Protein AF-A0A0D3CKV3-F1 (afdb_monomer_lite)

Sequence (104 aa):
MASSEISGCMMEDIRDVRLHKLETNLGSFQGTSAVKIPNVSAMEVNLVRPFVRRAFKASYKHYKPEANAYRDSRSSRLPREANNEPRRPLRAAALMNPRLGFIM

Radius of gyration: 27.97 Å; chains: 1; bounding box: 70×62×58 Å

Structure (mmCIF, N/CA/C/O backbone):
data_AF-A0A0D3CKV3-F1
#
_entry.id   AF-A0A0D3CKV3-F1
#
loop_
_atom_site.group_PDB
_atom_site.id
_atom_site.type_symbol
_atom_site.label_atom_id
_atom_site.label_alt_id
_atom_site.label_comp_id
_atom_site.label_asym_id
_atom_site.label_entity_id
_atom_site.label_seq_id
_atom_site.pdbx_PDB_ins_code
_atom_site.Cartn_x
_atom_site.Cartn_y
_atom_site.Cartn_z
_atom_site.occupancy
_atom_site.B_iso_or_equiv
_atom_site.auth_seq_id
_atom_site.auth_comp_id
_atom_site.auth_asym_id
_atom_site.auth_atom_id
_atom_site.pdbx_PDB_model_num
ATOM 1 N N . MET A 1 1 ? 20.036 -15.580 -21.455 1.00 63.09 1 MET A N 1
ATOM 2 C CA . MET A 1 1 ? 20.430 -14.843 -20.233 1.00 63.09 1 MET A CA 1
ATOM 3 C C . MET A 1 1 ? 19.921 -13.403 -20.253 1.00 63.09 1 MET A C 1
ATOM 5 O O . MET A 1 1 ? 19.186 -13.063 -19.345 1.00 63.09 1 MET A O 1
ATOM 9 N N . ALA A 1 2 ? 20.134 -12.610 -21.310 1.00 69.12 2 ALA A N 1
ATOM 10 C CA . ALA A 1 2 ? 19.624 -11.226 -21.366 1.00 69.12 2 ALA A CA 1
ATOM 11 C C . ALA A 1 2 ? 18.094 -11.075 -21.161 1.00 69.12 2 ALA A C 1
ATOM 13 O O . ALA A 1 2 ? 17.633 -10.164 -20.487 1.00 69.12 2 ALA A O 1
ATOM 14 N N . SER A 1 3 ? 17.279 -11.992 -21.695 1.00 71.38 3 SER A N 1
ATOM 15 C CA . SER A 1 3 ? 15.811 -11.880 -21.607 1.00 71.38 3 SER A CA 1
ATOM 16 C C . SER A 1 3 ? 15.253 -12.081 -20.184 1.00 71.38 3 SER A C 1
ATOM 18 O O . SER A 1 3 ? 14.259 -11.451 -19.825 1.00 71.38 3 SER A O 1
ATOM 20 N N . SER A 1 4 ? 15.910 -12.891 -19.341 1.00 74.88 4 SER A N 1
ATOM 21 C CA . SER A 1 4 ? 15.526 -13.055 -17.928 1.00 74.88 4 SER A CA 1
ATOM 22 C C . SE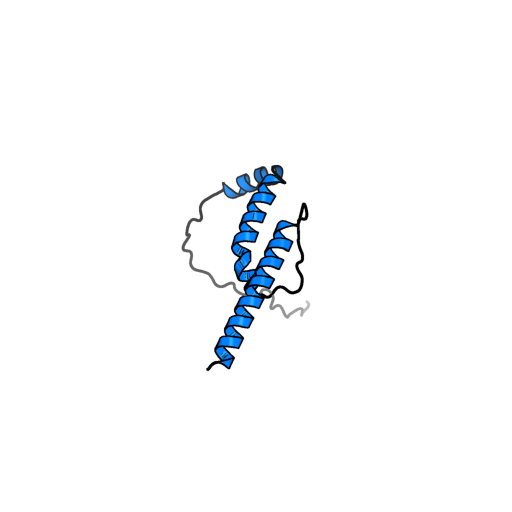R A 1 4 ? 15.935 -11.858 -17.071 1.00 74.88 4 SER A C 1
ATOM 24 O O . SER A 1 4 ? 15.214 -11.511 -16.145 1.00 74.88 4 SER A O 1
ATOM 26 N N . GLU A 1 5 ? 17.051 -11.204 -17.398 1.00 77.00 5 GLU A N 1
ATOM 27 C CA . GLU A 1 5 ? 17.511 -9.985 -16.716 1.00 77.00 5 GLU A CA 1
ATOM 28 C C . GLU A 1 5 ? 16.596 -8.796 -17.033 1.00 77.00 5 GLU A C 1
ATOM 30 O O . GLU A 1 5 ? 16.177 -8.078 -16.129 1.00 77.00 5 GLU A O 1
ATOM 35 N N . ILE A 1 6 ? 16.193 -8.654 -18.302 1.00 76.88 6 ILE A N 1
ATOM 36 C CA . ILE A 1 6 ? 15.210 -7.649 -18.736 1.00 76.88 6 ILE A CA 1
ATOM 37 C C . ILE A 1 6 ? 13.847 -7.901 -18.072 1.00 76.88 6 ILE A C 1
ATOM 39 O O . ILE A 1 6 ? 13.199 -6.963 -17.612 1.00 76.88 6 ILE A O 1
ATOM 43 N N . SER A 1 7 ? 13.425 -9.168 -17.976 1.00 81.12 7 SER A N 1
ATOM 44 C CA . SER A 1 7 ? 12.178 -9.536 -17.289 1.00 81.12 7 SER A CA 1
ATOM 45 C C . SER A 1 7 ? 12.239 -9.252 -15.785 1.00 81.12 7 SER A C 1
ATOM 47 O O . SER A 1 7 ? 11.229 -8.857 -15.211 1.00 81.12 7 SER A O 1
ATOM 49 N N . GLY A 1 8 ? 13.406 -9.427 -15.154 1.00 82.50 8 GLY A N 1
ATOM 50 C CA . GLY A 1 8 ? 13.645 -9.024 -13.767 1.00 82.50 8 GLY A CA 1
ATOM 51 C C . GLY A 1 8 ? 13.441 -7.522 -13.595 1.00 82.50 8 GLY A C 1
ATOM 52 O O . GLY A 1 8 ? 12.503 -7.117 -12.911 1.00 82.50 8 GLY A O 1
ATOM 53 N N . CYS A 1 9 ? 14.208 -6.720 -14.341 1.00 86.31 9 CYS A N 1
ATOM 54 C CA . CYS A 1 9 ? 14.159 -5.257 -14.273 1.00 86.31 9 CYS A CA 1
ATOM 55 C C . CYS A 1 9 ? 12.741 -4.704 -14.489 1.00 86.31 9 CYS A C 1
ATOM 57 O O . CYS A 1 9 ? 12.285 -3.841 -13.745 1.00 86.31 9 CYS A O 1
ATOM 59 N N . MET A 1 10 ? 11.989 -5.249 -15.450 1.00 91.69 10 MET A N 1
ATOM 60 C CA . MET A 1 10 ? 10.607 -4.823 -15.688 1.00 91.69 10 MET A CA 1
ATOM 61 C C . MET A 1 10 ? 9.684 -5.132 -14.497 1.00 91.69 10 MET A C 1
ATOM 63 O O . MET A 1 10 ? 8.760 -4.373 -14.201 1.00 91.69 10 MET A O 1
ATOM 67 N N . MET A 1 11 ? 9.919 -6.241 -13.794 1.00 91.69 11 MET A N 1
ATOM 68 C CA . MET A 1 11 ? 9.168 -6.591 -12.589 1.00 91.69 11 MET A CA 1
ATOM 69 C C . MET A 1 11 ? 9.560 -5.713 -11.399 1.00 91.69 11 MET A C 1
ATOM 71 O O . MET A 1 11 ? 8.689 -5.400 -10.590 1.00 91.69 11 MET A O 1
ATOM 75 N N . GLU A 1 12 ? 10.824 -5.300 -11.276 1.00 93.31 12 GLU A N 1
ATOM 76 C CA . GLU A 1 12 ? 11.241 -4.256 -10.329 1.00 93.31 12 GLU A CA 1
ATOM 77 C C . GLU A 1 12 ? 10.483 -2.943 -10.585 1.00 93.31 12 GLU A C 1
ATOM 79 O O . GLU A 1 12 ? 9.777 -2.470 -9.695 1.00 93.31 12 GLU A O 1
ATOM 84 N N . ASP A 1 13 ? 10.518 -2.428 -11.815 1.00 95.38 13 ASP A N 1
ATOM 85 C CA . ASP A 1 13 ? 9.885 -1.150 -12.165 1.00 95.38 13 ASP A CA 1
ATOM 86 C C . ASP A 1 13 ? 8.370 -1.159 -11.891 1.00 95.38 13 ASP A C 1
ATOM 88 O O . ASP A 1 13 ? 7.797 -0.211 -11.344 1.00 95.38 13 ASP A O 1
ATOM 92 N N . ILE A 1 14 ? 7.692 -2.265 -12.226 1.00 95.38 14 ILE A N 1
ATOM 93 C CA . ILE A 1 14 ? 6.261 -2.435 -11.940 1.00 95.38 14 ILE A CA 1
ATOM 94 C C . ILE A 1 14 ? 6.008 -2.465 -10.431 1.00 95.38 14 ILE A C 1
ATOM 96 O O . ILE A 1 14 ? 5.024 -1.877 -9.968 1.00 95.38 14 ILE A O 1
ATOM 100 N N . ARG A 1 15 ? 6.852 -3.158 -9.656 1.00 94.12 15 ARG A N 1
ATOM 101 C CA . ARG A 1 15 ? 6.711 -3.219 -8.194 1.00 94.12 15 ARG A CA 1
ATOM 102 C C . ARG A 1 15 ? 6.835 -1.832 -7.578 1.00 94.12 15 ARG A C 1
ATOM 104 O O . ARG A 1 15 ? 5.993 -1.488 -6.750 1.00 94.12 15 ARG A O 1
ATOM 111 N N . ASP A 1 16 ? 7.786 -1.029 -8.033 1.00 95.00 16 ASP A N 1
ATOM 112 C CA . ASP A 1 16 ? 8.020 0.315 -7.504 1.00 95.00 16 ASP A CA 1
ATOM 113 C C . ASP A 1 16 ? 6.847 1.253 -7.806 1.00 95.00 16 ASP A C 1
ATOM 115 O O . ASP A 1 16 ? 6.298 1.892 -6.903 1.00 95.00 16 ASP A O 1
ATOM 119 N N . VAL A 1 17 ? 6.362 1.258 -9.053 1.00 96.69 17 VAL A N 1
ATOM 120 C CA . VAL A 1 17 ? 5.187 2.058 -9.439 1.00 96.69 17 VAL A CA 1
ATOM 121 C C . VAL A 1 17 ? 3.947 1.649 -8.641 1.00 96.69 17 VAL A C 1
ATOM 123 O O . VAL A 1 17 ? 3.158 2.505 -8.225 1.00 96.69 17 VAL A O 1
ATOM 126 N N . ARG A 1 18 ? 3.729 0.345 -8.430 1.00 96.25 18 ARG A N 1
ATOM 127 C CA . ARG A 1 18 ? 2.553 -0.139 -7.693 1.00 96.25 18 ARG A CA 1
ATOM 128 C C . ARG A 1 18 ? 2.654 0.147 -6.199 1.00 96.25 18 ARG A C 1
ATOM 130 O O . ARG A 1 18 ? 1.643 0.542 -5.615 1.00 96.25 18 ARG A O 1
ATOM 137 N N . LEU A 1 19 ? 3.842 0.027 -5.605 1.00 94.56 19 LEU A N 1
ATOM 138 C CA . LEU A 1 19 ? 4.067 0.391 -4.208 1.00 94.56 19 LEU A CA 1
ATOM 139 C C . LEU A 1 19 ? 3.805 1.884 -3.990 1.00 94.56 19 LEU A C 1
ATOM 141 O O . LEU A 1 19 ? 3.023 2.236 -3.110 1.00 94.56 19 LEU A O 1
ATOM 145 N N . HIS A 1 20 ? 4.329 2.748 -4.859 1.00 95.19 20 HIS A N 1
ATOM 146 C CA . HIS A 1 20 ? 4.103 4.191 -4.779 1.00 95.19 20 HIS A CA 1
ATOM 147 C C . HIS A 1 20 ? 2.614 4.576 -4.881 1.00 95.19 20 HIS A C 1
ATOM 149 O O . HIS A 1 20 ? 2.097 5.391 -4.107 1.00 95.19 20 HIS A O 1
ATOM 155 N N . LYS A 1 21 ? 1.873 3.956 -5.811 1.00 95.12 21 LYS A N 1
ATOM 156 C CA . LYS A 1 21 ? 0.417 4.153 -5.920 1.00 95.12 21 LYS A CA 1
ATOM 157 C C . LYS A 1 21 ? -0.303 3.702 -4.656 1.00 95.12 21 LYS A C 1
ATOM 159 O O . LYS A 1 21 ? -1.237 4.370 -4.210 1.00 95.12 21 LYS A O 1
ATOM 164 N N . LEU A 1 22 ? 0.104 2.575 -4.085 1.00 93.81 22 LEU A N 1
ATOM 165 C CA . LEU A 1 22 ? -0.492 2.042 -2.871 1.00 93.81 22 LEU A CA 1
ATOM 166 C C . LEU A 1 22 ? -0.232 2.962 -1.668 1.00 93.81 22 LEU A C 1
ATOM 168 O O . LEU A 1 22 ? -1.163 3.237 -0.914 1.00 93.81 22 LEU A O 1
ATOM 172 N N . GLU A 1 23 ? 0.980 3.500 -1.533 1.00 91.12 23 GLU A N 1
ATOM 173 C CA . GLU A 1 23 ? 1.325 4.500 -0.516 1.00 91.12 23 GLU A CA 1
ATOM 174 C C . GLU A 1 23 ? 0.492 5.772 -0.664 1.00 91.12 23 GLU A C 1
ATOM 176 O O . GLU A 1 23 ? -0.054 6.261 0.321 1.00 91.12 23 GLU A O 1
ATOM 181 N N . THR A 1 24 ? 0.308 6.265 -1.890 1.00 91.31 24 THR A N 1
ATOM 182 C CA . THR A 1 24 ? -0.502 7.463 -2.156 1.00 91.31 24 THR A CA 1
ATOM 183 C C . THR A 1 24 ? -1.971 7.239 -1.780 1.00 91.31 24 THR A C 1
ATOM 185 O O . THR A 1 24 ? -2.580 8.069 -1.103 1.00 91.31 24 THR A O 1
ATOM 188 N N . ASN A 1 25 ? -2.544 6.087 -2.149 1.00 89.56 25 ASN A N 1
ATOM 189 C CA . ASN A 1 25 ? -3.912 5.727 -1.763 1.00 89.56 25 ASN A CA 1
ATOM 190 C C . ASN A 1 25 ? -4.052 5.626 -0.235 1.00 89.56 25 ASN A C 1
ATOM 192 O O . ASN A 1 25 ? -5.018 6.142 0.326 1.00 89.56 25 ASN A O 1
ATOM 196 N N . LEU A 1 26 ? -3.071 5.020 0.444 1.00 88.44 26 LEU A N 1
ATOM 197 C CA . LEU A 1 26 ? -3.037 4.944 1.905 1.00 88.44 26 LEU A CA 1
ATOM 198 C C . LEU A 1 26 ? -2.796 6.306 2.581 1.00 88.44 26 LEU A C 1
ATOM 200 O O . LEU A 1 26 ? -3.297 6.534 3.672 1.00 88.44 26 LEU A O 1
ATOM 204 N N . GLY A 1 27 ? -2.058 7.227 1.970 1.00 83.62 27 GLY A N 1
ATOM 205 C CA . GLY A 1 27 ? -1.845 8.569 2.520 1.00 83.62 27 GLY A CA 1
ATOM 206 C C . GLY A 1 27 ? -3.064 9.483 2.374 1.00 83.62 27 GLY A C 1
ATOM 207 O O . GLY A 1 27 ? -3.257 10.393 3.174 1.00 83.62 27 GLY A O 1
ATOM 208 N N . SER A 1 28 ? -3.895 9.238 1.358 1.00 82.06 28 SER A N 1
ATOM 209 C CA . SER A 1 28 ? -5.022 10.109 1.005 1.00 82.06 28 SER A CA 1
ATOM 210 C C . SER A 1 28 ? -6.335 9.816 1.741 1.00 82.06 28 SER A C 1
ATOM 212 O O . SER A 1 28 ? -7.234 10.658 1.720 1.00 82.06 28 SER A O 1
ATOM 214 N N . PHE A 1 29 ? -6.495 8.653 2.390 1.00 78.56 29 PHE A N 1
ATOM 215 C CA . PHE A 1 29 ? -7.763 8.351 3.060 1.00 78.56 29 PHE A CA 1
ATOM 216 C C . PHE A 1 29 ? -7.903 9.163 4.358 1.00 78.56 29 PHE A C 1
ATOM 218 O O . PHE A 1 29 ? -7.032 9.157 5.225 1.00 78.56 29 PHE A O 1
ATOM 225 N N . GLN A 1 30 ? -9.040 9.836 4.526 1.00 70.62 30 GLN A N 1
ATOM 226 C CA . GLN A 1 30 ? -9.391 10.550 5.754 1.00 70.62 30 GLN A CA 1
ATOM 227 C C . GLN A 1 30 ? -10.669 9.967 6.366 1.00 70.62 30 GLN A C 1
ATOM 229 O O . GLN A 1 30 ? -11.622 9.650 5.659 1.00 70.62 30 GLN A O 1
ATOM 234 N N . GLY A 1 31 ? -10.688 9.828 7.696 1.00 64.19 31 GLY A N 1
ATOM 235 C CA . GLY A 1 31 ? -11.911 9.701 8.505 1.00 64.19 31 GLY A CA 1
ATOM 236 C C . GLY A 1 31 ? -12.754 8.426 8.358 1.00 64.19 31 GLY A C 1
ATOM 237 O O . GLY A 1 31 ? -13.749 8.285 9.064 1.00 64.19 31 GLY A O 1
ATOM 238 N N . THR A 1 32 ? -12.391 7.482 7.489 1.00 68.38 32 THR A N 1
ATOM 239 C CA . THR A 1 32 ? -13.178 6.260 7.264 1.00 68.38 32 THR A CA 1
ATOM 240 C C . THR A 1 32 ? -12.653 5.083 8.088 1.00 68.38 32 THR A C 1
ATOM 242 O O . THR A 1 32 ? -11.452 4.846 8.196 1.00 68.38 32 THR A O 1
ATOM 245 N N . SER A 1 33 ? -13.568 4.305 8.679 1.00 70.56 33 SER A N 1
ATOM 246 C CA . SER A 1 33 ? -13.222 3.099 9.454 1.00 70.56 33 SER A CA 1
ATOM 247 C C . SER A 1 33 ? -12.733 1.936 8.577 1.00 70.56 33 SER A C 1
ATOM 249 O O . SER A 1 33 ? -12.245 0.938 9.110 1.00 70.56 33 SER A O 1
ATOM 251 N N . ALA A 1 34 ? -12.912 2.025 7.259 1.00 81.19 34 ALA A N 1
ATOM 252 C CA . ALA A 1 34 ? -12.554 0.988 6.305 1.00 81.19 34 ALA A CA 1
ATOM 253 C C . ALA A 1 34 ? -12.193 1.610 4.951 1.00 81.19 34 ALA A C 1
ATOM 255 O O . ALA A 1 34 ? -12.878 2.514 4.479 1.00 81.19 34 ALA A O 1
ATOM 256 N N . VAL A 1 35 ? -11.147 1.075 4.319 1.00 81.88 35 VAL A N 1
ATOM 257 C CA . VAL A 1 35 ? -10.649 1.506 3.007 1.00 81.88 35 VAL A CA 1
ATOM 258 C C . VAL A 1 35 ? -10.570 0.285 2.099 1.00 81.88 35 VAL A C 1
ATOM 260 O O . VAL A 1 35 ? -9.988 -0.736 2.472 1.00 81.88 35 VAL A O 1
ATOM 263 N N . LYS A 1 36 ? -11.158 0.383 0.904 1.00 88.69 36 LYS A N 1
ATOM 264 C CA . LYS A 1 36 ? -11.075 -0.649 -0.133 1.00 88.69 36 LYS A CA 1
ATOM 265 C C . LYS A 1 36 ? -10.137 -0.165 -1.232 1.00 88.69 36 LYS A C 1
ATOM 267 O O . LYS A 1 36 ? -10.458 0.794 -1.923 1.00 88.69 36 LYS A O 1
ATOM 272 N N . ILE A 1 37 ? -9.018 -0.860 -1.414 1.00 89.56 37 ILE A N 1
ATOM 273 C CA . ILE A 1 37 ? -8.081 -0.609 -2.514 1.00 89.56 37 ILE A CA 1
ATOM 274 C C . ILE A 1 37 ? -8.213 -1.777 -3.503 1.00 89.56 37 ILE A C 1
ATOM 276 O O . ILE A 1 37 ? -7.901 -2.912 -3.134 1.00 89.56 37 ILE A O 1
ATOM 280 N N . PRO A 1 38 ? -8.743 -1.558 -4.720 1.00 91.69 38 PRO A N 1
ATOM 281 C CA . PRO A 1 38 ? -8.862 -2.616 -5.718 1.00 91.69 38 PRO A CA 1
ATOM 282 C C . PRO A 1 38 ? -7.489 -2.981 -6.305 1.00 91.69 38 PRO A C 1
ATOM 284 O O . PRO A 1 38 ? -6.561 -2.177 -6.283 1.00 91.69 38 PRO A O 1
ATOM 287 N N . ASN A 1 39 ? -7.376 -4.178 -6.888 1.00 93.88 39 ASN A N 1
ATOM 288 C CA . ASN A 1 39 ? -6.223 -4.599 -7.704 1.00 93.88 39 ASN A CA 1
ATOM 289 C C . ASN A 1 39 ? -4.865 -4.609 -6.973 1.00 93.88 39 ASN A C 1
ATOM 291 O O . ASN A 1 39 ? -3.812 -4.365 -7.572 1.00 93.88 39 ASN A O 1
ATOM 295 N N . VAL A 1 40 ? -4.886 -4.923 -5.677 1.00 94.25 40 VAL A N 1
ATOM 296 C CA . VAL A 1 40 ? -3.683 -5.150 -4.870 1.00 94.25 40 VAL A CA 1
ATOM 297 C C . VAL A 1 40 ? -3.436 -6.649 -4.752 1.00 94.25 40 VAL A C 1
ATOM 299 O O . VAL A 1 40 ? -4.341 -7.423 -4.440 1.00 94.25 40 VAL A O 1
ATOM 302 N N . SER A 1 41 ? -2.201 -7.065 -4.999 1.00 94.94 41 SER A N 1
ATOM 303 C CA . SER A 1 41 ? -1.782 -8.455 -4.863 1.00 94.94 41 SER A CA 1
ATOM 304 C C . SER A 1 41 ? -1.578 -8.824 -3.394 1.00 94.94 41 SER A C 1
ATOM 306 O O . SER A 1 41 ? -1.248 -7.983 -2.556 1.00 94.94 41 SER A O 1
ATOM 308 N N . ALA A 1 42 ? -1.699 -10.114 -3.077 1.00 95.44 42 ALA A N 1
ATOM 309 C CA . ALA A 1 42 ? -1.432 -10.607 -1.726 1.00 95.44 42 ALA A CA 1
ATOM 310 C C . ALA A 1 42 ? -0.000 -10.287 -1.251 1.00 95.44 42 ALA A C 1
ATOM 312 O O . ALA A 1 42 ? 0.212 -10.029 -0.068 1.00 95.44 42 ALA A O 1
ATOM 313 N N . MET A 1 43 ? 0.970 -10.254 -2.170 1.00 95.12 43 MET A N 1
ATOM 314 C CA . MET A 1 43 ? 2.359 -9.904 -1.872 1.00 95.12 43 MET A CA 1
ATOM 315 C C . MET A 1 43 ? 2.487 -8.454 -1.395 1.00 95.12 43 MET A C 1
ATOM 317 O O . MET A 1 43 ? 3.081 -8.207 -0.350 1.00 95.12 43 MET A O 1
ATOM 321 N N . GLU A 1 44 ? 1.875 -7.506 -2.104 1.00 93.56 44 GLU A N 1
ATOM 322 C CA . GLU A 1 44 ? 1.899 -6.091 -1.712 1.00 93.56 44 GLU A CA 1
ATOM 323 C C . GLU A 1 44 ? 1.173 -5.865 -0.390 1.00 93.56 44 GLU A C 1
ATOM 325 O O . GLU A 1 44 ? 1.686 -5.162 0.478 1.00 93.56 44 GLU A O 1
ATOM 330 N N . VAL A 1 45 ? 0.023 -6.525 -0.191 1.00 94.00 45 VAL A N 1
ATOM 331 C CA . VAL A 1 45 ? -0.677 -6.497 1.100 1.00 94.00 45 VAL A CA 1
ATOM 332 C C . VAL A 1 45 ? 0.252 -6.979 2.208 1.00 94.00 45 VAL A C 1
ATOM 334 O O . VAL A 1 45 ? 0.340 -6.331 3.247 1.00 94.00 45 VAL A O 1
ATOM 337 N N . ASN A 1 46 ? 0.962 -8.089 2.006 1.00 94.88 46 ASN A N 1
ATOM 338 C CA . ASN A 1 46 ? 1.855 -8.645 3.018 1.00 94.88 46 ASN A CA 1
ATOM 339 C C . ASN A 1 46 ? 3.028 -7.715 3.353 1.00 94.88 46 ASN A C 1
ATOM 341 O O . ASN A 1 46 ? 3.401 -7.642 4.524 1.00 94.88 46 ASN A O 1
ATOM 345 N N . LEU A 1 47 ? 3.547 -6.968 2.374 1.00 92.25 47 LEU A N 1
ATOM 346 C CA . LEU A 1 47 ? 4.591 -5.965 2.598 1.00 92.25 47 LEU A CA 1
ATOM 347 C C . LEU A 1 47 ? 4.098 -4.823 3.499 1.00 92.25 47 LEU A C 1
ATOM 349 O O . LEU A 1 47 ? 4.769 -4.464 4.464 1.00 92.25 47 LEU A O 1
ATOM 353 N N . VAL A 1 48 ? 2.902 -4.281 3.245 1.00 92.75 48 VAL A N 1
ATOM 354 C CA . VAL A 1 48 ? 2.430 -3.072 3.952 1.00 92.75 48 VAL A CA 1
ATOM 355 C C . VAL A 1 48 ? 1.619 -3.347 5.218 1.00 92.75 48 VAL A C 1
ATOM 357 O O . VAL A 1 48 ? 1.554 -2.510 6.123 1.00 92.75 48 VAL A O 1
ATOM 360 N N . ARG A 1 49 ? 1.004 -4.530 5.335 1.00 93.19 49 ARG A N 1
ATOM 361 C CA . ARG A 1 49 ? 0.111 -4.907 6.443 1.00 93.19 49 ARG A CA 1
ATOM 362 C C . ARG A 1 49 ? 0.677 -4.657 7.845 1.00 93.19 49 ARG A C 1
ATOM 364 O O . ARG A 1 49 ? -0.083 -4.139 8.672 1.00 93.19 49 ARG A O 1
ATOM 371 N N . PRO A 1 50 ? 1.935 -5.011 8.186 1.00 93.44 50 PRO A N 1
ATOM 372 C CA . PRO A 1 50 ? 2.445 -4.764 9.535 1.00 93.44 50 PRO A CA 1
ATOM 373 C C . PRO A 1 50 ? 2.487 -3.271 9.888 1.00 93.44 50 PRO A C 1
ATOM 375 O O . PRO A 1 50 ? 2.212 -2.925 11.039 1.00 93.44 50 PRO A O 1
ATOM 378 N N . PHE A 1 51 ? 2.760 -2.399 8.916 1.00 91.44 51 PHE A N 1
ATOM 379 C CA . PHE A 1 51 ? 2.838 -0.948 9.098 1.00 91.44 51 PHE A CA 1
ATOM 380 C C . PHE A 1 51 ? 1.447 -0.328 9.209 1.00 91.44 51 PHE A C 1
ATOM 382 O O . PHE A 1 51 ? 1.125 0.323 10.205 1.00 91.44 51 PHE A O 1
ATOM 389 N N . VAL A 1 52 ? 0.580 -0.642 8.246 1.00 89.75 52 VAL A N 1
ATOM 390 C CA . VAL A 1 52 ? -0.796 -0.138 8.177 1.00 89.75 52 VAL A CA 1
ATOM 391 C C . VAL A 1 52 ? -1.584 -0.521 9.433 1.00 89.75 52 VAL A C 1
ATOM 393 O O . VAL A 1 52 ? -2.241 0.319 10.046 1.00 89.75 52 VAL A O 1
ATOM 396 N N . ARG A 1 53 ? -1.443 -1.764 9.915 1.00 89.44 53 ARG A N 1
ATOM 397 C CA . ARG A 1 53 ? -2.094 -2.217 11.156 1.00 89.44 53 ARG A CA 1
ATOM 398 C C . ARG A 1 53 ? -1.650 -1.417 12.385 1.00 89.44 53 ARG A C 1
ATOM 400 O O . ARG A 1 53 ? -2.467 -1.163 13.268 1.00 89.44 53 ARG A O 1
ATOM 407 N N . ARG A 1 54 ? -0.367 -1.048 12.477 1.00 89.06 54 ARG A N 1
ATOM 408 C CA . ARG A 1 54 ? 0.163 -0.251 13.598 1.00 89.06 54 ARG A CA 1
ATOM 409 C C . ARG A 1 54 ? -0.357 1.186 13.541 1.00 89.06 54 ARG A C 1
ATOM 411 O O . ARG A 1 54 ? -0.841 1.674 14.560 1.00 89.06 54 ARG A O 1
ATOM 418 N N . ALA A 1 55 ? -0.343 1.809 12.362 1.00 86.88 55 ALA A N 1
ATOM 419 C CA . ALA A 1 55 ? -0.859 3.162 12.152 1.00 86.88 55 ALA A CA 1
ATOM 420 C C . ALA A 1 55 ? -2.365 3.264 12.459 1.00 86.88 55 ALA A C 1
ATOM 422 O O . ALA A 1 55 ? -2.794 4.160 13.189 1.00 86.88 55 ALA A O 1
ATOM 423 N N . PHE A 1 56 ? -3.168 2.298 12.000 1.00 83.75 56 PHE A N 1
ATOM 424 C CA . PHE A 1 56 ? -4.599 2.249 12.315 1.00 83.75 56 PHE A CA 1
ATOM 425 C C . PHE A 1 56 ? -4.884 2.003 13.797 1.00 83.75 56 PHE A C 1
ATOM 427 O O . PHE A 1 56 ? -5.785 2.612 14.366 1.00 83.75 56 PHE A O 1
ATOM 434 N N . LYS A 1 57 ? -4.103 1.140 14.458 1.00 84.75 57 LYS A N 1
ATOM 435 C CA . LYS A 1 57 ? -4.253 0.909 15.901 1.00 84.75 57 LYS A CA 1
ATOM 436 C C . LYS A 1 57 ? -3.992 2.188 16.706 1.00 84.75 57 LYS A C 1
ATOM 438 O O . LYS A 1 57 ? -4.722 2.454 17.658 1.00 84.75 57 LYS A O 1
ATOM 443 N N . ALA A 1 58 ? -2.964 2.954 16.338 1.00 81.88 58 ALA A N 1
ATOM 444 C CA . ALA A 1 58 ? -2.643 4.221 16.988 1.00 81.88 58 ALA A CA 1
ATOM 445 C C . ALA A 1 58 ? -3.720 5.282 16.712 1.00 81.88 58 ALA A C 1
ATOM 447 O O . ALA A 1 58 ? -4.289 5.829 17.652 1.00 81.88 58 ALA A O 1
ATOM 448 N N . SER A 1 59 ? -4.071 5.511 15.444 1.00 75.56 59 SER A N 1
ATOM 449 C CA . SER A 1 59 ? -5.088 6.505 15.059 1.00 75.56 59 SER A CA 1
ATOM 450 C C . SER A 1 59 ? -6.467 6.219 15.661 1.00 75.56 59 SER A C 1
ATOM 452 O O . SER A 1 59 ? -7.109 7.138 16.168 1.00 75.56 59 SER A O 1
ATOM 454 N N . TYR A 1 60 ? -6.901 4.955 15.720 1.00 74.25 60 TYR A N 1
ATOM 455 C CA . TYR A 1 60 ? -8.169 4.597 16.363 1.00 74.25 60 TYR A CA 1
ATOM 456 C C . TYR A 1 60 ? -8.181 4.920 17.867 1.00 74.25 60 TYR A C 1
ATOM 458 O O . TYR A 1 60 ? -9.196 5.387 18.384 1.00 74.25 60 TYR A O 1
ATOM 466 N N . LYS A 1 61 ? -7.055 4.724 18.573 1.00 76.56 61 LYS A N 1
ATOM 467 C CA . LYS A 1 61 ? -6.931 5.076 20.000 1.00 76.56 61 LYS A CA 1
ATOM 468 C C . LYS A 1 61 ? -7.111 6.580 20.233 1.00 76.56 61 LYS A C 1
ATOM 470 O O . LYS A 1 61 ? -7.697 6.960 21.242 1.00 76.56 61 LYS A O 1
ATOM 475 N N . HIS A 1 62 ? -6.629 7.413 19.312 1.00 69.56 62 HIS A N 1
ATOM 476 C CA . HIS A 1 62 ? -6.751 8.869 19.406 1.00 69.56 62 HIS A CA 1
ATOM 477 C C . HIS A 1 62 ? -8.151 9.382 19.037 1.00 69.56 62 HIS A C 1
ATOM 479 O O . HIS A 1 62 ? -8.600 10.362 19.619 1.00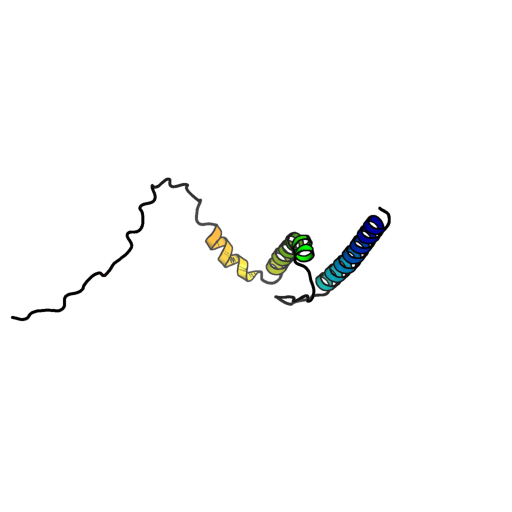 69.56 62 HIS A O 1
ATOM 485 N N . TYR A 1 63 ? -8.858 8.718 18.117 1.00 63.62 63 TYR A N 1
ATOM 486 C CA . TYR A 1 63 ? -10.177 9.164 17.648 1.00 63.62 63 TYR A CA 1
ATOM 487 C C . TYR A 1 63 ? -11.346 8.740 18.561 1.00 63.62 63 TYR A C 1
ATOM 489 O O . TYR A 1 63 ? -12.418 9.337 18.512 1.00 63.62 63 TYR A O 1
ATOM 497 N N . LYS A 1 64 ? -11.168 7.713 19.407 1.00 60.16 64 LYS A N 1
ATOM 498 C CA . LYS A 1 64 ? -12.172 7.267 20.393 1.00 60.16 64 LYS A CA 1
ATOM 499 C C . LYS A 1 64 ? -11.546 7.055 21.780 1.00 60.16 64 LYS A C 1
ATOM 501 O O . LYS A 1 64 ? -11.264 5.910 22.144 1.00 60.16 64 LYS A O 1
ATOM 506 N N . PRO A 1 65 ? -11.351 8.121 22.576 1.00 58.28 65 PRO A N 1
ATOM 507 C CA . PRO A 1 65 ? -10.815 7.999 23.935 1.00 58.28 65 PRO A CA 1
ATOM 508 C C . PRO A 1 65 ? -11.712 7.152 24.864 1.00 58.28 65 PRO A C 1
ATOM 510 O O . PRO A 1 65 ? -11.195 6.415 25.703 1.00 58.28 65 PRO A O 1
ATOM 513 N N . GLU A 1 66 ? -13.031 7.155 24.642 1.00 53.69 66 GLU A N 1
ATOM 514 C CA . GLU A 1 66 ? -14.043 6.493 25.488 1.00 53.69 66 GLU A CA 1
ATOM 515 C C . GLU A 1 66 ? -14.004 4.950 25.470 1.00 53.69 66 GLU A C 1
ATOM 517 O O . GLU A 1 66 ? -14.461 4.290 26.402 1.00 53.69 66 GLU A O 1
ATOM 522 N N . ALA A 1 67 ? -13.435 4.324 24.432 1.00 55.16 67 ALA A N 1
ATOM 523 C CA . ALA A 1 67 ? -13.401 2.858 24.327 1.00 55.16 67 ALA A CA 1
ATOM 524 C C 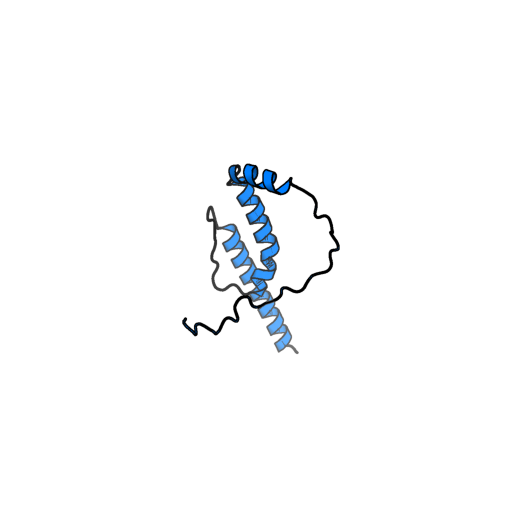. ALA A 1 67 ? -12.332 2.202 25.227 1.00 55.16 67 ALA A C 1
ATOM 526 O O . ALA A 1 67 ? -12.322 0.979 25.396 1.00 55.16 67 ALA A O 1
ATOM 527 N N . ASN A 1 68 ? -11.419 3.001 25.789 1.00 52.34 68 ASN A N 1
ATOM 528 C CA . ASN A 1 68 ? -10.266 2.511 26.542 1.00 52.34 68 ASN A CA 1
ATOM 529 C C . ASN A 1 68 ? -10.606 2.245 28.021 1.00 52.34 68 ASN A C 1
ATOM 531 O O . ASN A 1 68 ? -10.095 1.284 28.593 1.00 52.34 68 ASN A O 1
ATOM 535 N N . ALA A 1 69 ? -11.550 2.991 28.609 1.00 52.78 69 ALA A N 1
ATOM 536 C CA . ALA A 1 69 ? -11.955 2.823 30.010 1.00 52.78 69 ALA A CA 1
ATOM 537 C C . ALA A 1 69 ? -12.576 1.438 30.305 1.00 52.78 69 ALA A C 1
ATOM 539 O O . ALA A 1 69 ? -12.374 0.865 31.378 1.00 52.78 69 ALA A O 1
ATOM 540 N N . TYR A 1 70 ? -13.282 0.850 29.331 1.00 48.47 70 TYR A N 1
ATOM 541 C CA . TYR A 1 70 ? -13.916 -0.469 29.477 1.00 48.47 70 TYR A CA 1
ATOM 542 C C . TYR A 1 70 ? -12.970 -1.649 29.184 1.00 48.47 70 TYR A C 1
ATOM 544 O O . TYR A 1 70 ? -13.219 -2.786 29.591 1.00 48.47 70 TYR A O 1
ATOM 552 N N . 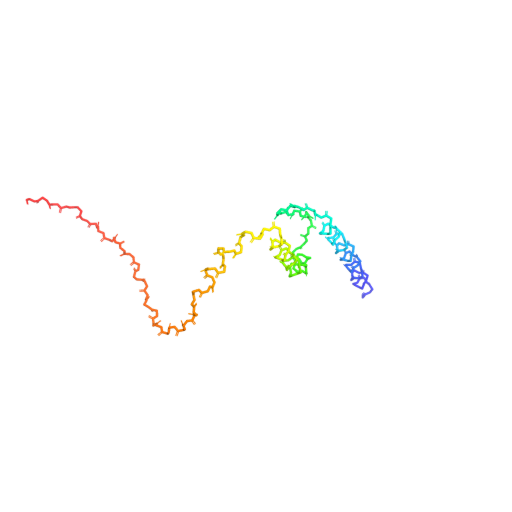ARG A 1 71 ? -11.880 -1.414 28.442 1.00 52.59 71 ARG A N 1
ATOM 553 C CA . ARG A 1 71 ? -10.968 -2.482 28.001 1.00 52.59 71 ARG A CA 1
ATOM 554 C C . ARG A 1 71 ? -9.839 -2.725 29.000 1.00 52.59 71 ARG A C 1
ATOM 556 O O . ARG A 1 71 ? -9.508 -3.884 29.252 1.00 52.59 71 ARG A O 1
ATOM 563 N N . ASP A 1 72 ? -9.332 -1.669 29.634 1.00 51.97 72 ASP A N 1
ATOM 564 C CA . ASP A 1 72 ? -8.313 -1.781 30.687 1.00 51.97 72 ASP A CA 1
ATOM 565 C C . ASP A 1 72 ? -8.862 -2.448 31.959 1.00 51.97 72 ASP A C 1
ATOM 567 O O . ASP A 1 72 ? -8.150 -3.190 32.633 1.00 51.97 72 ASP A O 1
ATOM 571 N N . SER A 1 73 ? -10.166 -2.321 32.222 1.00 51.09 73 SER A N 1
ATOM 572 C CA . SER A 1 73 ? -10.858 -3.008 33.322 1.00 51.09 73 SER A CA 1
ATOM 573 C C . SER A 1 73 ? -11.078 -4.514 33.083 1.00 51.09 73 SER A C 1
ATOM 575 O O . SER A 1 73 ? -11.309 -5.257 34.040 1.00 51.09 73 SER A O 1
ATOM 577 N N . ARG A 1 74 ? -10.954 -4.996 31.835 1.00 48.00 74 ARG A N 1
ATOM 578 C CA . ARG A 1 74 ? -10.918 -6.436 31.499 1.00 48.00 74 ARG A CA 1
ATOM 579 C C . ARG A 1 74 ? -9.499 -6.988 31.363 1.00 48.00 74 ARG A C 1
ATOM 581 O O . ARG A 1 74 ? -9.308 -8.183 31.551 1.00 48.00 74 ARG A O 1
ATOM 588 N N . SER A 1 75 ? -8.516 -6.144 31.048 1.00 54.12 75 SER A N 1
ATOM 589 C CA . SER A 1 75 ? -7.113 -6.560 30.921 1.00 54.12 75 SER A CA 1
ATOM 590 C C . SER A 1 75 ? -6.385 -6.669 32.265 1.00 54.12 75 SER A C 1
ATOM 592 O O . SER A 1 75 ? -5.326 -7.288 32.318 1.00 54.12 75 SER A O 1
ATOM 594 N N . SER A 1 76 ? -6.926 -6.086 33.341 1.00 53.44 76 SER A N 1
ATOM 595 C CA . SER A 1 76 ? -6.311 -6.093 34.676 1.00 53.44 76 SER A CA 1
ATOM 596 C C . SER A 1 76 ? -6.691 -7.292 35.554 1.00 53.44 76 SER A C 1
ATOM 598 O O . SER A 1 76 ? -6.109 -7.460 36.625 1.00 53.44 76 SER A O 1
ATOM 600 N N . ARG A 1 77 ? -7.620 -8.164 35.128 1.00 51.53 77 ARG A N 1
ATOM 601 C CA . ARG A 1 77 ? -7.952 -9.393 35.871 1.00 51.53 77 ARG A CA 1
ATOM 602 C C . ARG A 1 77 ? -7.242 -10.620 35.301 1.00 51.53 77 ARG A C 1
ATOM 604 O O . ARG A 1 77 ? -7.823 -11.422 34.583 1.00 51.53 77 ARG A O 1
ATOM 611 N N . LEU A 1 78 ? -6.014 -10.745 35.793 1.00 49.56 78 LEU A N 1
ATOM 612 C CA . LEU A 1 78 ? -5.362 -11.970 36.259 1.00 49.56 78 LEU A CA 1
ATOM 613 C C . LEU A 1 78 ? -4.481 -12.787 35.293 1.00 49.56 78 LEU A C 1
ATOM 615 O O . LEU A 1 78 ? -4.738 -12.868 34.091 1.00 49.56 78 LEU A O 1
ATOM 619 N N . PRO A 1 79 ? -3.396 -13.371 35.848 1.00 44.88 79 PRO A N 1
ATOM 620 C CA . PRO A 1 79 ? -2.312 -14.005 35.119 1.00 44.88 79 PRO A CA 1
ATOM 621 C C . PRO A 1 79 ? -2.745 -15.363 34.576 1.00 44.88 79 PRO A C 1
ATOM 623 O O . PRO A 1 79 ? -3.515 -16.096 35.190 1.00 44.88 79 PRO A O 1
ATOM 626 N N . ARG A 1 80 ? -2.186 -15.727 33.426 1.00 45.62 80 ARG A N 1
ATOM 627 C CA . ARG A 1 80 ? -2.286 -17.073 32.870 1.00 45.62 80 ARG A CA 1
ATOM 628 C C . ARG A 1 80 ? -1.439 -18.024 33.720 1.00 45.62 80 ARG A C 1
ATOM 630 O O . ARG A 1 80 ? -0.283 -18.276 33.397 1.00 45.62 80 ARG A O 1
ATOM 637 N N . GLU A 1 81 ? -2.013 -18.527 34.806 1.00 41.97 81 GLU A N 1
ATOM 638 C CA . GLU A 1 81 ? -1.485 -19.677 35.534 1.00 41.97 81 GLU A CA 1
ATOM 639 C C . GLU A 1 81 ? -1.534 -20.901 34.613 1.00 41.97 81 GLU A C 1
ATOM 641 O O . GLU A 1 81 ? -2.581 -21.288 34.087 1.00 41.97 81 GLU A O 1
ATOM 646 N N . ALA A 1 82 ? -0.363 -21.480 34.360 1.00 45.78 82 ALA A N 1
ATOM 647 C CA . ALA A 1 82 ? -0.214 -22.744 33.662 1.00 45.78 82 ALA A CA 1
ATOM 648 C C . ALA A 1 82 ? -0.714 -23.873 34.575 1.00 45.78 82 ALA A C 1
ATOM 650 O O . ALA A 1 82 ? 0.070 -24.508 35.275 1.00 45.78 82 ALA A O 1
ATOM 651 N N . ASN A 1 83 ? -2.026 -24.108 34.594 1.00 43.66 83 ASN A N 1
ATOM 652 C CA . ASN A 1 83 ? -2.580 -25.283 35.251 1.00 43.66 83 ASN A CA 1
ATOM 653 C C . ASN A 1 83 ? -2.415 -26.491 34.314 1.00 43.66 83 ASN A C 1
ATOM 655 O O . ASN A 1 83 ? -3.094 -26.623 33.292 1.00 43.66 83 ASN A O 1
ATOM 659 N N . ASN A 1 84 ? -1.414 -27.315 34.623 1.00 55.28 84 ASN A N 1
ATOM 660 C CA . ASN A 1 84 ? -1.202 -28.621 34.022 1.00 55.28 84 ASN A CA 1
ATOM 661 C C . ASN A 1 84 ? -2.303 -29.564 34.520 1.00 55.28 84 ASN A C 1
ATOM 663 O O . ASN A 1 84 ? -2.136 -30.191 35.562 1.00 55.28 84 ASN A O 1
ATOM 667 N N . GLU A 1 85 ? -3.403 -29.695 33.778 1.00 56.00 85 GLU A N 1
ATOM 668 C CA . GLU A 1 85 ? -4.422 -30.704 34.080 1.00 56.00 85 GLU A CA 1
ATOM 669 C C . GLU A 1 85 ? -4.623 -31.659 32.886 1.00 56.00 85 GLU A C 1
ATOM 671 O O . GLU A 1 85 ? -4.731 -31.201 31.738 1.00 56.00 85 GLU A O 1
ATOM 676 N N . PRO A 1 86 ? -4.629 -32.994 33.098 1.00 48.78 86 PRO A N 1
ATOM 677 C CA . PRO A 1 86 ? -4.741 -33.960 32.011 1.00 48.78 86 PRO A CA 1
ATOM 678 C C . PRO A 1 86 ? -6.092 -33.829 31.305 1.00 48.78 86 PRO A C 1
ATOM 680 O O . PRO A 1 86 ? -7.153 -34.015 31.904 1.00 48.78 86 PRO A O 1
ATOM 683 N N . ARG A 1 87 ? -6.048 -33.538 30.001 1.00 56.19 87 ARG A N 1
ATOM 684 C CA . ARG A 1 87 ? -7.219 -33.483 29.118 1.00 56.19 87 ARG A CA 1
ATOM 685 C C . ARG A 1 87 ? -8.031 -34.778 29.224 1.00 56.19 87 ARG A C 1
ATOM 687 O O . ARG A 1 87 ? -7.629 -35.808 28.688 1.00 56.19 87 ARG A O 1
ATOM 694 N N . ARG A 1 88 ? -9.202 -34.720 29.862 1.00 59.16 88 ARG A N 1
ATOM 695 C CA . ARG A 1 88 ? -10.218 -35.775 29.744 1.00 59.16 88 ARG A CA 1
ATOM 696 C C . ARG A 1 88 ? -10.861 -35.685 28.354 1.00 59.16 88 ARG A C 1
ATOM 698 O O . ARG A 1 88 ? -11.270 -34.589 27.966 1.00 59.16 88 ARG A O 1
ATOM 705 N N . PRO A 1 89 ? -10.977 -36.785 27.593 1.00 51.69 89 PRO A N 1
ATOM 706 C CA . PRO A 1 89 ? -11.705 -36.756 26.335 1.00 51.69 89 PRO A CA 1
ATOM 707 C C . PRO A 1 89 ? -13.205 -36.578 26.602 1.00 51.69 89 PRO A C 1
ATOM 709 O O . PRO A 1 89 ? -13.800 -37.278 27.424 1.00 51.69 89 PRO A O 1
ATOM 712 N N . LEU A 1 90 ? -13.805 -35.622 25.891 1.00 53.47 90 LEU A N 1
ATOM 713 C CA . LEU A 1 90 ? -15.246 -35.403 25.824 1.00 53.47 90 LEU A CA 1
ATOM 714 C C . LEU A 1 90 ? -15.914 -36.686 25.310 1.00 53.47 90 LEU A C 1
ATOM 716 O O . LEU A 1 90 ? -15.724 -37.067 24.155 1.00 53.47 90 LEU A O 1
ATOM 720 N N . ARG A 1 91 ? -16.695 -37.361 26.162 1.00 47.53 91 ARG A N 1
ATOM 721 C CA . ARG A 1 91 ? -17.620 -38.402 25.707 1.00 47.53 91 ARG A CA 1
ATOM 722 C C . ARG A 1 91 ? -18.679 -37.738 24.830 1.00 47.53 91 ARG A C 1
ATOM 724 O O . ARG A 1 91 ? -19.529 -37.003 25.322 1.00 47.53 91 ARG A O 1
ATOM 731 N N . ALA A 1 92 ? -18.585 -37.980 23.529 1.00 49.16 92 ALA A N 1
ATOM 732 C CA . ALA A 1 92 ? -19.665 -37.737 22.591 1.00 49.16 92 ALA A CA 1
ATOM 733 C C . ALA A 1 92 ? -20.857 -38.663 22.902 1.00 49.16 92 ALA A C 1
ATOM 735 O O . ALA A 1 92 ? -20.671 -39.767 23.410 1.00 49.16 92 ALA A O 1
ATOM 736 N N . ALA A 1 93 ? -22.049 -38.203 22.516 1.00 40.25 93 ALA A N 1
ATOM 737 C CA . ALA A 1 93 ? -23.329 -38.913 22.510 1.00 40.25 93 ALA A CA 1
ATOM 738 C C . ALA A 1 93 ? -24.063 -39.025 23.860 1.00 40.25 93 ALA A C 1
ATOM 740 O O . ALA A 1 93 ? -24.173 -40.083 24.475 1.00 40.25 93 ALA A O 1
ATOM 741 N N . ALA A 1 94 ? -24.701 -37.919 24.248 1.00 45.00 94 ALA A N 1
ATOM 742 C CA . ALA A 1 94 ? -26.047 -38.028 24.789 1.00 45.00 94 ALA A CA 1
ATOM 743 C C . ALA A 1 94 ? -26.991 -38.531 23.675 1.00 45.00 94 ALA A C 1
ATOM 745 O O . ALA A 1 94 ? -26.897 -38.071 22.539 1.00 45.00 94 ALA A O 1
ATOM 746 N N . LEU A 1 95 ? -27.913 -39.423 24.057 1.00 45.94 95 LEU A N 1
ATOM 747 C CA . LEU A 1 95 ? -29.127 -39.836 23.335 1.00 45.94 95 LEU A CA 1
ATOM 748 C C . LEU A 1 95 ? -28.977 -40.907 22.240 1.00 45.94 95 LEU A C 1
ATOM 750 O O . LEU A 1 95 ? -29.370 -40.723 21.093 1.00 45.94 95 LEU A O 1
ATOM 754 N N . MET A 1 96 ? -28.563 -42.108 22.648 1.00 40.00 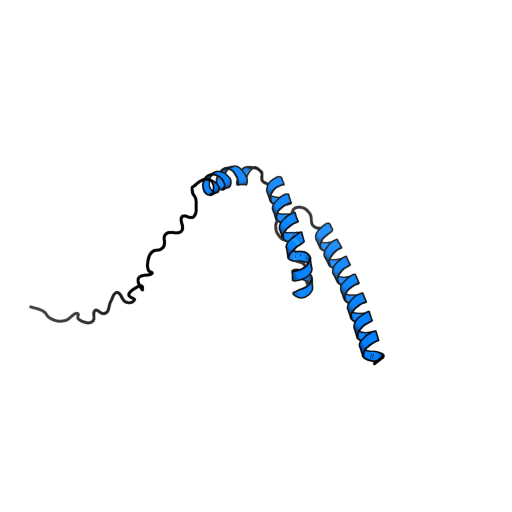96 MET A N 1
ATOM 755 C CA . MET A 1 96 ? -29.225 -43.321 22.159 1.00 40.00 96 MET A CA 1
ATOM 756 C C . MET A 1 96 ? -30.382 -43.624 23.113 1.00 40.00 96 MET A C 1
ATOM 758 O O . MET A 1 96 ? -30.153 -44.086 24.227 1.00 40.00 96 MET A O 1
ATOM 762 N N . ASN A 1 97 ? -31.619 -43.341 22.710 1.00 43.47 97 ASN A N 1
ATOM 763 C CA . ASN A 1 97 ? -32.786 -43.879 23.404 1.00 43.47 97 ASN A CA 1
ATOM 764 C C . ASN A 1 97 ? -33.854 -44.295 22.384 1.00 43.47 97 ASN A C 1
ATOM 766 O O . ASN A 1 97 ? -34.745 -43.510 22.064 1.00 43.47 97 ASN A O 1
ATOM 770 N N . PRO A 1 98 ? -33.757 -45.506 21.809 1.00 51.53 98 PRO A N 1
ATOM 771 C CA . PRO A 1 98 ? -34.827 -46.086 21.030 1.00 51.53 98 PRO A CA 1
ATOM 772 C C . PRO A 1 98 ? -35.550 -47.085 21.928 1.00 51.53 98 PRO A C 1
ATOM 774 O O . PRO A 1 98 ? -35.080 -48.213 22.048 1.00 51.53 98 PRO A O 1
ATOM 777 N N . ARG A 1 99 ? -36.641 -46.668 22.582 1.00 41.91 99 ARG A N 1
ATOM 778 C CA . ARG A 1 99 ? -37.758 -47.537 23.015 1.00 41.91 99 ARG A CA 1
ATOM 779 C C . ARG A 1 99 ? -38.800 -46.738 23.801 1.00 41.91 99 ARG A C 1
ATOM 781 O O . ARG A 1 99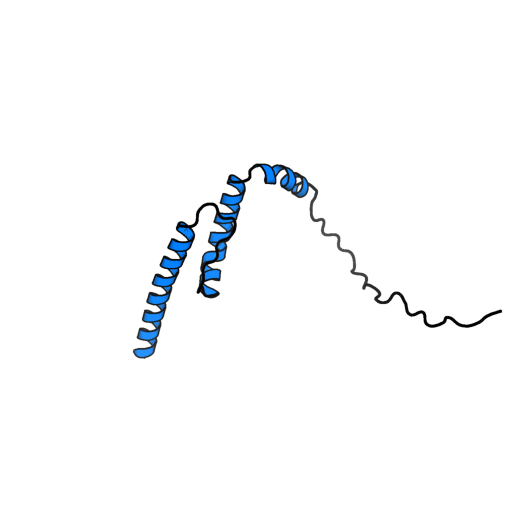 ? -38.887 -46.814 25.019 1.00 41.91 99 ARG A O 1
ATOM 788 N N . LEU A 1 100 ? -39.648 -46.020 23.062 1.00 51.38 100 LEU A N 1
ATOM 789 C CA . LEU A 1 100 ? -41.076 -46.084 23.372 1.00 51.38 100 LEU A CA 1
ATOM 790 C C . LEU A 1 100 ? -41.531 -47.523 23.085 1.00 51.38 100 LEU A C 1
ATOM 792 O O . LEU A 1 100 ? -41.313 -48.017 21.978 1.00 51.38 100 LEU A O 1
ATOM 796 N N . GLY A 1 101 ? -42.156 -48.177 24.061 1.00 43.88 101 GLY A N 1
ATOM 797 C CA . GLY A 1 101 ? -42.858 -49.441 23.850 1.00 43.88 101 GLY A CA 1
ATOM 798 C C . GLY A 1 101 ? -43.260 -50.136 25.151 1.00 43.88 101 GLY A C 1
ATOM 799 O O . GLY A 1 101 ? -42.376 -50.522 25.907 1.00 43.88 101 GLY A O 1
ATOM 800 N N . PHE A 1 102 ? -44.578 -50.357 25.294 1.00 36.34 102 PHE A N 1
ATOM 801 C CA . PHE A 1 102 ? -45.323 -51.148 26.302 1.00 36.34 102 PHE A CA 1
ATOM 802 C C . PHE A 1 102 ? -45.561 -50.430 27.645 1.00 36.34 102 PHE A C 1
ATOM 804 O O . PHE A 1 102 ? -44.614 -50.107 28.346 1.00 36.34 102 PHE A O 1
ATOM 811 N N . ILE A 1 103 ? -46.772 -49.956 27.992 1.00 43.38 103 ILE A N 1
ATOM 812 C CA . ILE A 1 103 ? -48.088 -50.619 28.193 1.00 43.38 103 ILE A CA 1
ATOM 813 C C . ILE A 1 103 ? -48.004 -51.781 29.197 1.00 43.38 103 ILE A C 1
ATOM 815 O O . ILE A 1 103 ? -47.669 -52.890 28.792 1.00 43.38 103 ILE A O 1
ATOM 819 N N . MET A 1 104 ? -48.329 -51.534 30.472 1.00 38.03 104 MET A N 1
ATOM 820 C CA . MET A 1 104 ? -49.558 -51.985 31.158 1.00 38.03 104 MET A CA 1
ATOM 821 C C . MET A 1 104 ? -49.660 -51.319 32.535 1.00 38.03 104 MET A C 1
ATOM 823 O O . MET A 1 104 ? -48.596 -51.127 33.162 1.00 38.03 104 MET A O 1
#

InterPro domains:
  IPR007257 DNA replication complex GINS protein Psf2 [PTHR12772] (10-73)
  IPR036224 GINS, helical bundle-like domain superfamily [SSF158573] (10-62)

Secondary structure (DSSP, 8-state):
-HHHHHHHHHHHHHHHHHHHHHHHHHHH--S-S----TT--HHHHHHHHHHHHHHHHHHHHHH-GGGSHHHHHHHSS---------------------------

Foldseek 3Di:
DVVVVVVVVVVVVVVVVVLVVVVVQLVPDPDDPDDDDPPDDPVSCVVCVVVSVVVSVVVVCVVCVPVVVVVVVVVPPDDPDPPPDDDDDDDDDDDPDPDPDDDD

Organism: NCBI:txid109376

pLDDT: mean 71.34, std 19.76, range [36.34, 96.69]